Protein AF-A0A4C1ZWK0-F1 (afdb_monomer_lite)

Secondary structure (DSSP, 8-state):
----HHHHHHHHHHHHHHHHH-HHHHHHHHHHHHHHHHTTSS---SS----TT-----EEEEE-TTT--EEEEE-TT-EETTEEGGGGSPPPPP--

Organism: Eumeta variegata (NCBI:txid151549)

Structure (mmCIF, N/CA/C/O backbone):
data_AF-A0A4C1ZWK0-F1
#
_entry.id   AF-A0A4C1ZWK0-F1
#
loop_
_atom_site.group_PDB
_atom_site.id
_atom_site.type_symbol
_atom_site.label_atom_id
_atom_site.label_alt_id
_atom_site.label_comp_id
_atom_site.label_asym_id
_atom_site.label_entity_id
_atom_site.label_seq_id
_atom_site.pdbx_PDB_ins_code
_atom_site.Cartn_x
_atom_site.Cartn_y
_atom_site.Cartn_z
_atom_site.occupancy
_atom_site.B_iso_or_equiv
_atom_site.auth_seq_id
_atom_site.auth_comp_id
_atom_site.auth_asym_id
_atom_site.auth_atom_id
_atom_site.pdbx_PDB_model_num
ATOM 1 N N . MET A 1 1 ? 10.424 -7.132 -14.091 1.00 63.19 1 MET A N 1
ATOM 2 C CA . MET A 1 1 ? 9.364 -6.252 -14.634 1.00 63.19 1 MET A CA 1
ATOM 3 C C . MET A 1 1 ? 9.953 -4.886 -14.998 1.00 63.19 1 MET A C 1
ATOM 5 O O . MET A 1 1 ? 11.155 -4.700 -14.850 1.00 63.19 1 MET A O 1
ATOM 9 N N . PRO A 1 2 ? 9.186 -3.988 -15.615 1.00 63.59 2 PRO A N 1
ATOM 10 C CA . PRO A 1 2 ? 9.624 -2.628 -15.951 1.00 63.59 2 PRO A CA 1
ATOM 11 C C . PRO A 1 2 ? 9.726 -1.735 -14.707 1.00 63.59 2 PRO A C 1
ATOM 13 O O . PRO A 1 2 ? 9.103 -2.043 -13.703 1.00 63.59 2 PRO A O 1
ATOM 16 N N . ASP A 1 3 ? 10.455 -0.618 -14.755 1.00 69.00 3 ASP A N 1
ATOM 17 C CA . ASP A 1 3 ? 10.445 0.355 -13.650 1.00 69.00 3 ASP A CA 1
ATOM 18 C C . ASP A 1 3 ? 9.045 0.989 -13.497 1.00 69.00 3 ASP A C 1
ATOM 20 O O . ASP A 1 3 ? 8.587 1.756 -14.348 1.00 69.00 3 ASP A O 1
ATOM 24 N N . GLU A 1 4 ? 8.344 0.632 -12.417 1.00 78.06 4 GLU A N 1
ATOM 25 C CA . GLU A 1 4 ? 6.961 1.048 -12.140 1.00 78.06 4 GLU A CA 1
ATOM 26 C C . GLU A 1 4 ? 6.869 2.232 -11.167 1.00 78.06 4 GLU A C 1
ATOM 28 O O . GLU A 1 4 ? 5.767 2.702 -10.855 1.00 78.06 4 GLU A O 1
ATOM 33 N N . LYS A 1 5 ? 8.012 2.738 -10.685 1.00 83.69 5 LYS A N 1
ATOM 34 C CA . LYS A 1 5 ? 8.076 3.708 -9.586 1.00 83.69 5 LYS A CA 1
ATOM 35 C C . LYS A 1 5 ? 7.236 4.947 -9.864 1.00 83.69 5 LYS A C 1
ATOM 37 O O . LYS A 1 5 ? 6.410 5.337 -9.048 1.00 83.69 5 LYS A O 1
ATOM 42 N N . ARG A 1 6 ? 7.355 5.513 -11.068 1.00 86.19 6 ARG A N 1
ATOM 43 C CA . ARG A 1 6 ? 6.615 6.723 -11.462 1.00 86.19 6 ARG A CA 1
ATOM 44 C C . ARG A 1 6 ? 5.094 6.542 -11.393 1.00 86.19 6 ARG A C 1
ATOM 46 O O . ARG A 1 6 ? 4.371 7.486 -11.071 1.00 86.19 6 ARG A O 1
ATOM 53 N N . TYR A 1 7 ? 4.591 5.354 -11.722 1.00 86.50 7 TYR A N 1
ATOM 54 C CA . TYR A 1 7 ? 3.158 5.069 -11.670 1.00 86.50 7 TYR A CA 1
ATOM 55 C C . TYR A 1 7 ? 2.692 4.806 -10.230 1.00 86.50 7 TYR A C 1
ATOM 57 O O . TYR A 1 7 ? 1.638 5.312 -9.830 1.00 86.50 7 TYR A O 1
ATOM 65 N N . ALA A 1 8 ? 3.511 4.114 -9.431 1.00 88.44 8 ALA A N 1
ATOM 66 C CA . ALA A 1 8 ? 3.286 3.948 -7.998 1.00 88.44 8 ALA A CA 1
ATOM 67 C C . ALA A 1 8 ? 3.241 5.301 -7.263 1.00 88.44 8 ALA A C 1
ATOM 69 O O . ALA A 1 8 ? 2.269 5.573 -6.558 1.00 88.44 8 ALA A O 1
ATOM 70 N N . ASP A 1 9 ? 4.201 6.190 -7.526 1.00 90.69 9 ASP A N 1
ATOM 71 C CA . ASP A 1 9 ? 4.265 7.542 -6.960 1.00 90.69 9 ASP A CA 1
ATOM 72 C C . ASP A 1 9 ? 3.018 8.357 -7.323 1.00 90.69 9 ASP A C 1
ATOM 74 O O . ASP A 1 9 ? 2.381 8.965 -6.463 1.00 90.69 9 ASP A O 1
ATOM 78 N N . LYS A 1 10 ? 2.590 8.321 -8.593 1.00 91.62 10 LYS A N 1
ATOM 79 C CA . LYS A 1 10 ? 1.374 9.024 -9.034 1.00 91.62 10 LYS A CA 1
ATOM 80 C C . LYS A 1 10 ? 0.131 8.540 -8.282 1.00 91.62 10 LYS A C 1
ATOM 82 O O . LYS A 1 10 ? -0.731 9.349 -7.923 1.00 91.62 10 LYS A O 1
ATOM 87 N N . ARG A 1 11 ? 0.012 7.231 -8.049 1.00 92.44 11 ARG A N 1
ATOM 88 C CA . ARG A 1 11 ? -1.093 6.654 -7.271 1.00 92.44 11 ARG A CA 1
ATOM 89 C C . ARG A 1 11 ? -1.009 7.028 -5.797 1.00 92.44 11 ARG A C 1
ATOM 91 O O . ARG A 1 11 ? -2.040 7.395 -5.231 1.00 92.44 11 ARG A O 1
ATOM 98 N N . LEU A 1 12 ? 0.187 7.028 -5.216 1.00 93.94 12 LEU A N 1
ATOM 99 C CA . LEU A 1 12 ? 0.412 7.477 -3.848 1.00 93.94 12 LEU A CA 1
ATOM 100 C C . LEU A 1 12 ? 0.006 8.946 -3.671 1.00 93.94 12 LEU A C 1
ATOM 102 O O . LEU A 1 12 ? -0.812 9.241 -2.804 1.00 93.94 12 LEU A O 1
ATOM 106 N N . CYS A 1 13 ? 0.433 9.851 -4.556 1.00 95.69 13 CYS A N 1
ATOM 107 C CA . CYS A 1 13 ? 0.027 11.260 -4.503 1.00 95.69 13 CYS A CA 1
ATOM 108 C C . CYS A 1 13 ? -1.500 11.440 -4.556 1.00 95.69 13 CYS A C 1
ATOM 110 O O . CYS A 1 13 ? -2.064 12.318 -3.899 1.00 95.69 13 CYS A O 1
ATOM 112 N N . ASN A 1 14 ? -2.206 10.625 -5.345 1.00 94.69 14 ASN A N 1
ATOM 113 C CA . ASN A 1 14 ? -3.669 10.667 -5.397 1.00 94.69 14 ASN A CA 1
ATOM 114 C C . ASN A 1 14 ? -4.311 10.162 -4.098 1.00 94.69 14 ASN A C 1
ATOM 116 O O . ASN A 1 14 ? -5.322 10.716 -3.658 1.00 94.69 14 ASN A O 1
ATOM 120 N N . LEU A 1 15 ? -3.729 9.136 -3.479 1.00 95.44 15 LEU A N 1
ATOM 121 C CA . LEU A 1 15 ? -4.156 8.625 -2.182 1.00 95.44 15 LEU A CA 1
ATOM 122 C C . LEU A 1 15 ? -3.939 9.670 -1.075 1.00 95.44 15 LEU A C 1
ATOM 124 O O . LEU A 1 15 ? -4.858 9.943 -0.309 1.00 95.44 15 LEU A O 1
ATOM 128 N N . GLU A 1 16 ? -2.795 10.351 -1.057 1.00 95.62 16 GLU A N 1
ATOM 129 C CA . GLU A 1 16 ? -2.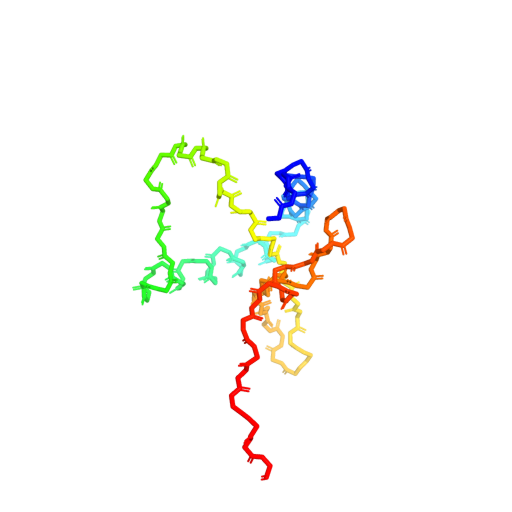512 11.442 -0.118 1.00 95.62 16 GLU A CA 1
ATOM 130 C C . GLU A 1 16 ? -3.487 12.614 -0.271 1.00 95.62 16 GLU A C 1
ATOM 132 O O . GLU A 1 16 ? -3.964 13.177 0.716 1.00 95.62 16 GLU A O 1
ATOM 137 N N . LYS A 1 17 ? -3.857 12.966 -1.509 1.00 97.19 17 LYS A N 1
ATOM 138 C CA . LYS A 1 17 ? -4.917 13.956 -1.756 1.00 97.19 17 LYS A CA 1
ATOM 139 C C . LYS A 1 17 ? -6.257 13.514 -1.162 1.00 97.19 17 LYS A C 1
ATOM 141 O O . LYS A 1 17 ? -6.989 14.362 -0.658 1.00 97.19 17 LYS A O 1
ATOM 146 N N . LYS A 1 18 ? -6.590 12.216 -1.199 1.00 95.00 18 LYS A N 1
ATOM 147 C CA . LYS A 1 18 ? -7.791 11.684 -0.529 1.00 95.00 18 LYS A CA 1
ATOM 148 C C . LYS A 1 18 ? -7.668 11.760 0.991 1.00 95.00 18 LYS A C 1
ATOM 150 O O . LYS A 1 18 ? -8.629 12.176 1.628 1.00 95.00 18 LYS A O 1
ATOM 155 N N . PHE A 1 19 ? -6.502 11.447 1.556 1.00 96.38 19 PHE A N 1
ATOM 156 C CA . PHE A 1 19 ? -6.253 11.576 2.995 1.00 96.38 19 PHE A CA 1
ATOM 157 C C . PHE A 1 19 ? -6.480 13.001 3.498 1.00 96.38 19 PHE A C 1
ATOM 159 O O . PHE A 1 19 ? -7.149 13.196 4.507 1.00 96.38 19 PHE A O 1
ATOM 166 N N . LYS A 1 20 ? -6.017 14.006 2.747 1.00 96.56 20 LYS A N 1
ATOM 167 C CA . LYS A 1 20 ? -6.242 15.423 3.082 1.00 96.56 20 LYS A CA 1
ATOM 168 C C . LYS A 1 20 ? -7.721 15.820 3.062 1.00 96.56 20 LYS A C 1
ATOM 170 O O . LYS A 1 20 ? -8.120 16.698 3.816 1.00 96.56 20 LYS A O 1
ATOM 175 N N . LYS A 1 21 ? -8.527 15.199 2.196 1.00 96.81 21 LYS A N 1
ATOM 176 C CA . LYS A 1 21 ? -9.959 15.506 2.045 1.00 96.81 21 LYS A CA 1
ATOM 177 C C . LYS A 1 21 ? -10.852 14.752 3.031 1.00 96.81 21 LYS A C 1
ATOM 179 O O . LYS A 1 21 ? -11.937 15.230 3.335 1.00 96.81 21 LYS A O 1
ATOM 184 N N . ASN A 1 22 ? -10.436 13.575 3.493 1.00 95.19 22 ASN A N 1
ATOM 185 C CA . ASN A 1 22 ? -11.236 12.723 4.365 1.00 95.19 22 ASN A CA 1
ATOM 186 C C . ASN A 1 22 ? -10.381 12.182 5.516 1.00 95.19 22 ASN A C 1
ATOM 188 O O . ASN A 1 22 ? -9.668 11.185 5.372 1.00 95.19 22 ASN A O 1
ATOM 192 N N . LYS A 1 23 ? -10.495 12.843 6.672 1.00 95.19 23 LYS A N 1
ATOM 193 C CA . LYS A 1 23 ? -9.737 12.496 7.876 1.00 95.19 23 LYS A CA 1
ATOM 194 C C . LYS A 1 23 ? -10.127 11.132 8.451 1.00 95.19 23 LYS A C 1
ATOM 196 O O . LYS A 1 23 ? -9.239 10.391 8.852 1.00 95.19 23 LYS A O 1
ATOM 201 N N . ILE A 1 24 ? -11.414 10.773 8.433 1.00 93.31 24 ILE A N 1
ATOM 202 C CA . ILE A 1 24 ? -11.884 9.463 8.918 1.00 93.31 24 ILE A CA 1
ATOM 203 C C . ILE A 1 24 ? -11.236 8.344 8.097 1.00 93.31 24 ILE A C 1
ATOM 205 O O . ILE A 1 24 ? -10.658 7.413 8.651 1.00 93.31 24 ILE A O 1
ATOM 209 N N . PHE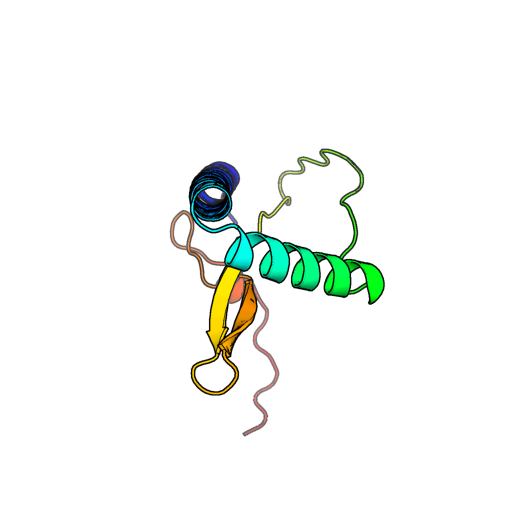 A 1 25 ? -11.257 8.477 6.769 1.00 93.88 25 PHE A N 1
ATOM 210 C CA . PHE A 1 25 ? -10.617 7.520 5.872 1.00 93.88 25 PHE A CA 1
ATOM 211 C C . PHE A 1 25 ? -9.111 7.402 6.137 1.00 93.88 25 PHE A C 1
ATOM 213 O O . PHE A 1 25 ? -8.585 6.293 6.157 1.00 93.88 25 PHE A O 1
ATOM 220 N N . TYR A 1 26 ? -8.418 8.521 6.367 1.00 95.69 26 TYR A N 1
ATOM 221 C CA . TYR A 1 26 ? -6.996 8.510 6.713 1.00 95.69 26 TYR A CA 1
ATOM 222 C C . TYR A 1 26 ? -6.712 7.808 8.047 1.00 95.69 26 TYR A C 1
ATOM 224 O O . TYR A 1 26 ? -5.802 6.981 8.111 1.00 95.69 26 TYR A O 1
ATOM 232 N N . ASP A 1 27 ? -7.492 8.098 9.090 1.00 95.44 27 ASP A N 1
ATOM 233 C CA . ASP A 1 27 ? -7.308 7.509 10.418 1.00 95.44 27 ASP A CA 1
ATOM 234 C C . ASP A 1 27 ? -7.518 5.982 10.379 1.00 95.44 27 ASP A C 1
ATOM 236 O O . ASP A 1 27 ? -6.702 5.228 10.918 1.00 95.44 27 ASP A O 1
ATOM 240 N N . GLU A 1 28 ? -8.536 5.501 9.654 1.00 94.75 28 GLU A N 1
ATOM 241 C CA . GLU A 1 28 ? -8.725 4.064 9.427 1.00 94.75 28 GLU A CA 1
ATOM 242 C C . GLU A 1 28 ? -7.572 3.445 8.623 1.00 94.75 28 GLU A C 1
ATOM 244 O O . GLU A 1 28 ? -7.101 2.350 8.944 1.00 94.75 28 GLU A O 1
ATOM 249 N N . TYR A 1 29 ? -7.091 4.138 7.587 1.00 96.38 29 TYR A N 1
ATOM 250 C CA . TYR A 1 29 ? -5.983 3.666 6.753 1.00 96.38 29 TYR A CA 1
ATOM 251 C C . TYR A 1 29 ? -4.705 3.505 7.570 1.00 96.38 29 TYR A C 1
ATOM 253 O O . TYR A 1 29 ? -4.026 2.479 7.489 1.00 96.38 29 TYR A O 1
ATOM 261 N N . LYS A 1 30 ? -4.408 4.502 8.406 1.00 95.75 30 LYS A N 1
ATOM 262 C CA . LYS A 1 30 ? -3.269 4.499 9.320 1.00 95.75 30 LYS A CA 1
ATOM 263 C C . LYS A 1 30 ? -3.342 3.319 10.286 1.00 95.75 30 LYS A C 1
ATOM 265 O O . LYS A 1 30 ? -2.327 2.661 10.497 1.00 95.75 30 LYS A O 1
ATOM 270 N N . LEU A 1 31 ? -4.526 3.012 10.820 1.00 95.38 31 LEU A N 1
ATOM 271 C CA . LEU A 1 31 ? -4.725 1.857 11.697 1.00 95.38 31 LEU A CA 1
ATOM 272 C C . LEU A 1 31 ? -4.432 0.530 10.978 1.00 95.38 31 LEU A C 1
ATOM 274 O O . LEU A 1 31 ? -3.762 -0.332 11.539 1.00 95.38 31 LEU A O 1
ATOM 278 N N . GLN A 1 32 ? -4.879 0.363 9.729 1.00 94.94 32 GLN A N 1
ATOM 279 C CA . GLN A 1 32 ? -4.598 -0.850 8.947 1.00 94.94 32 GLN A CA 1
ATOM 280 C C . GLN A 1 32 ? -3.099 -1.032 8.675 1.00 94.94 32 GLN A C 1
ATOM 282 O O . GLN A 1 32 ? -2.576 -2.131 8.853 1.00 94.94 32 GLN A O 1
ATOM 287 N N . ILE A 1 33 ? -2.393 0.039 8.302 1.00 95.44 33 ILE A N 1
ATOM 288 C CA . ILE A 1 33 ? -0.936 -0.002 8.107 1.00 95.44 33 ILE A CA 1
ATOM 289 C C . ILE A 1 33 ? -0.220 -0.327 9.425 1.00 95.44 33 ILE A C 1
ATOM 291 O O . ILE A 1 33 ? 0.652 -1.193 9.449 1.00 95.44 33 ILE A O 1
ATOM 295 N N . ALA A 1 34 ? -0.620 0.302 10.535 1.00 96.31 34 ALA A N 1
ATOM 296 C CA . ALA A 1 34 ? -0.048 0.022 11.851 1.00 96.31 34 ALA A CA 1
ATOM 297 C C . ALA A 1 34 ? -0.237 -1.450 12.257 1.00 96.31 34 ALA A C 1
ATOM 299 O O . ALA A 1 34 ? 0.700 -2.073 12.752 1.00 96.31 34 ALA A O 1
ATOM 300 N N . ASN A 1 35 ? -1.407 -2.032 11.975 1.00 95.75 35 ASN A N 1
ATOM 301 C CA . ASN A 1 35 ? -1.681 -3.446 12.233 1.00 95.75 35 ASN A CA 1
ATOM 302 C C . ASN A 1 35 ? -0.751 -4.379 11.442 1.00 95.75 35 ASN A C 1
ATOM 304 O O . ASN A 1 35 ? -0.316 -5.394 11.983 1.00 95.75 35 ASN A O 1
ATOM 308 N N . LEU A 1 36 ? -0.434 -4.058 10.181 1.00 95.88 36 LEU A N 1
ATOM 309 C CA . LEU A 1 36 ? 0.514 -4.849 9.384 1.00 95.88 36 LEU A CA 1
ATOM 310 C C . LEU A 1 36 ? 1.915 -4.840 10.000 1.00 95.88 36 LEU A C 1
ATOM 312 O O . LEU A 1 36 ? 2.540 -5.895 10.111 1.00 95.88 36 LEU A O 1
ATOM 316 N N . LEU A 1 37 ? 2.376 -3.666 10.436 1.00 96.12 37 LEU A N 1
ATOM 317 C CA . LEU A 1 37 ? 3.680 -3.502 11.080 1.00 96.12 37 LEU A CA 1
ATOM 318 C C . LEU A 1 37 ? 3.731 -4.220 12.434 1.00 96.12 37 LEU A C 1
ATOM 320 O O . LEU A 1 37 ? 4.676 -4.955 12.715 1.00 96.12 37 LEU A O 1
ATOM 324 N N . GLN A 1 38 ? 2.691 -4.067 13.259 1.00 97.56 38 GLN A N 1
ATOM 325 C CA . GLN A 1 38 ? 2.602 -4.705 14.574 1.00 97.56 38 GLN A CA 1
ATOM 326 C C . GLN A 1 38 ? 2.610 -6.233 14.464 1.00 97.56 38 GLN A C 1
ATOM 328 O O . GLN A 1 38 ? 3.285 -6.905 15.240 1.00 97.56 38 GLN A O 1
ATOM 333 N N . LYS A 1 39 ? 1.893 -6.782 13.478 1.00 97.00 39 LYS A N 1
ATOM 334 C CA . LYS A 1 39 ? 1.851 -8.225 13.205 1.00 97.00 39 LYS A CA 1
ATOM 335 C C . LYS A 1 39 ? 3.086 -8.752 12.477 1.00 97.00 39 LYS A C 1
ATOM 337 O O . LYS A 1 39 ? 3.141 -9.948 12.212 1.00 97.00 39 LYS A O 1
ATOM 342 N N . ARG A 1 40 ? 4.054 -7.888 12.148 1.00 95.44 40 ARG A N 1
ATOM 343 C CA . ARG A 1 40 ? 5.255 -8.235 11.371 1.00 95.44 40 ARG A CA 1
ATOM 344 C C . ARG A 1 40 ? 4.937 -8.820 9.989 1.00 95.44 40 ARG A C 1
ATOM 346 O O . ARG A 1 40 ? 5.726 -9.573 9.438 1.00 95.44 40 ARG A O 1
ATOM 353 N N . TYR A 1 41 ? 3.787 -8.457 9.418 1.00 94.69 41 TYR A N 1
ATOM 354 C CA . TYR A 1 41 ? 3.443 -8.785 8.028 1.00 94.69 41 TYR A CA 1
ATOM 355 C C . TYR A 1 41 ? 4.073 -7.806 7.034 1.00 94.69 41 TYR A C 1
ATOM 357 O O . TYR A 1 41 ? 4.165 -8.100 5.847 1.00 94.69 41 TYR A O 1
ATOM 365 N N . ALA A 1 42 ? 4.487 -6.639 7.521 1.00 93.88 42 ALA A N 1
ATOM 366 C CA . ALA A 1 42 ? 5.279 -5.669 6.788 1.00 93.88 42 ALA A CA 1
ATOM 367 C C . ALA A 1 42 ? 6.342 -5.079 7.719 1.00 93.88 42 ALA A C 1
ATOM 369 O O . ALA A 1 42 ? 6.162 -5.041 8.940 1.00 93.88 42 ALA A O 1
ATOM 370 N N . GLU A 1 43 ? 7.418 -4.569 7.136 1.00 93.31 43 GLU A N 1
ATOM 371 C CA . GLU A 1 43 ? 8.474 -3.855 7.845 1.00 93.31 43 GLU A CA 1
ATOM 372 C C . GLU A 1 43 ? 8.936 -2.636 7.036 1.00 93.31 43 GLU A C 1
ATOM 374 O O . GLU A 1 43 ? 8.784 -2.617 5.810 1.00 93.31 43 GLU A O 1
ATOM 379 N N . PRO A 1 44 ? 9.483 -1.598 7.692 1.00 90.31 44 PRO A N 1
ATOM 380 C CA . PRO A 1 44 ? 10.145 -0.514 6.984 1.00 90.31 44 PRO A CA 1
ATOM 381 C C . PRO A 1 44 ? 11.315 -1.057 6.159 1.00 90.31 44 PRO A C 1
ATOM 383 O O . PRO A 1 44 ? 12.167 -1.775 6.676 1.00 90.31 44 PRO A O 1
ATOM 386 N N . THR A 1 45 ? 11.374 -0.697 4.878 1.00 85.12 45 THR A N 1
ATOM 387 C CA . THR A 1 45 ? 12.463 -1.124 3.994 1.00 85.12 45 THR A CA 1
ATOM 388 C C . THR A 1 45 ? 13.810 -0.548 4.463 1.00 85.12 45 THR A C 1
ATOM 390 O O . THR A 1 45 ? 13.874 0.650 4.766 1.00 85.12 45 THR A O 1
ATOM 393 N N . PRO A 1 46 ? 14.899 -1.345 4.497 1.00 76.62 46 PRO A N 1
ATOM 394 C CA . PRO A 1 46 ? 16.233 -0.870 4.854 1.00 76.62 46 PRO A CA 1
ATOM 395 C C . PRO A 1 46 ? 16.806 0.022 3.739 1.00 76.62 46 PRO A C 1
ATOM 397 O O . PRO A 1 46 ? 17.508 -0.433 2.841 1.00 76.62 46 PRO A O 1
ATOM 400 N N . GLY A 1 47 ? 16.488 1.316 3.794 1.00 71.56 47 GLY A N 1
ATOM 401 C CA . GLY A 1 47 ? 17.048 2.350 2.920 1.00 71.56 47 GLY A CA 1
ATOM 402 C C . GLY A 1 47 ? 16.604 2.294 1.452 1.00 71.56 47 GLY A C 1
ATOM 403 O O . GLY A 1 47 ? 15.781 1.479 1.034 1.00 71.56 47 GLY A O 1
ATOM 404 N N . VAL A 1 48 ? 17.156 3.206 0.644 1.00 65.44 48 VAL A N 1
ATOM 405 C CA . VAL A 1 48 ? 16.902 3.288 -0.804 1.00 65.44 48 VAL A CA 1
ATOM 406 C C . VAL A 1 48 ? 17.781 2.259 -1.520 1.00 65.44 48 VAL A C 1
ATOM 408 O O . VAL A 1 48 ? 18.747 2.596 -2.196 1.00 65.44 48 VAL A O 1
ATOM 411 N N . LEU A 1 49 ? 17.468 0.974 -1.357 1.00 59.81 49 LEU A N 1
ATOM 412 C CA . LEU A 1 49 ? 18.054 -0.082 -2.180 1.00 59.81 49 LEU A CA 1
ATOM 413 C C . LEU A 1 49 ? 17.338 -0.083 -3.535 1.00 59.81 49 LEU A C 1
ATOM 415 O O . LEU A 1 49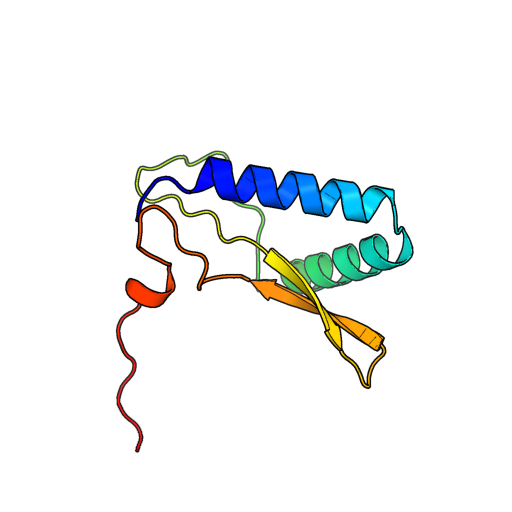 ? 16.438 -0.881 -3.798 1.00 59.81 49 LEU A O 1
ATOM 419 N N . THR A 1 50 ? 17.696 0.861 -4.404 1.00 64.50 50 THR A N 1
ATOM 420 C CA . THR A 1 50 ? 17.299 0.824 -5.816 1.00 64.50 50 THR A CA 1
ATOM 421 C C . THR A 1 50 ? 18.227 -0.134 -6.542 1.00 64.50 50 THR A C 1
ATOM 423 O O . THR A 1 50 ? 19.273 0.254 -7.056 1.00 64.50 50 THR A O 1
ATOM 426 N N . SER A 1 51 ? 17.857 -1.409 -6.544 1.00 71.75 51 SER A N 1
ATOM 427 C CA . SER A 1 51 ? 18.436 -2.389 -7.452 1.00 71.75 51 SER A CA 1
ATOM 428 C C . SER A 1 51 ? 17.590 -2.457 -8.730 1.00 71.75 51 SER A C 1
ATOM 430 O O . SER A 1 51 ? 16.409 -2.097 -8.705 1.00 71.75 51 SER A 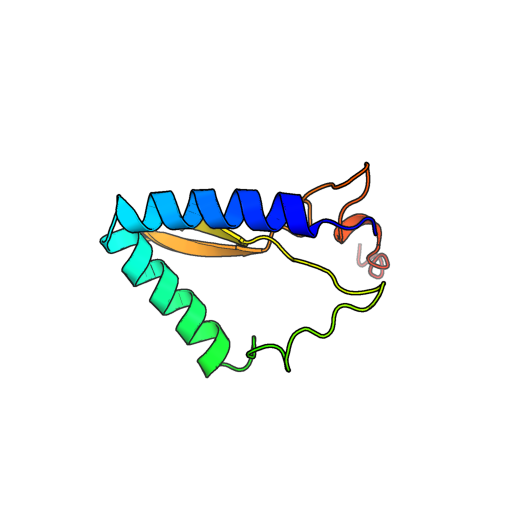O 1
ATOM 432 N N . PRO A 1 52 ? 18.113 -3.023 -9.827 1.00 69.50 52 PRO A N 1
ATOM 433 C CA . PRO A 1 52 ? 17.310 -3.342 -11.011 1.00 69.50 52 PRO A CA 1
ATOM 434 C C . PRO A 1 52 ? 16.132 -4.303 -10.743 1.00 69.50 52 PRO A C 1
ATOM 436 O O . PRO A 1 52 ? 15.316 -4.538 -11.630 1.00 69.50 52 PRO A O 1
ATOM 439 N N . ARG A 1 53 ? 16.046 -4.897 -9.542 1.00 73.81 53 ARG A N 1
ATOM 440 C CA . ARG A 1 53 ? 14.969 -5.802 -9.107 1.00 73.81 53 ARG A CA 1
ATOM 441 C C . ARG A 1 53 ? 14.082 -5.193 -8.018 1.00 73.81 53 ARG A C 1
ATOM 443 O O . ARG A 1 53 ? 13.405 -5.936 -7.313 1.00 73.81 53 ARG A O 1
ATOM 450 N N . THR A 1 54 ? 14.098 -3.876 -7.846 1.00 80.69 54 THR A N 1
ATOM 451 C CA . THR A 1 54 ? 13.208 -3.203 -6.896 1.00 80.69 54 THR A CA 1
ATOM 452 C C . THR A 1 54 ? 11.823 -3.024 -7.516 1.00 80.69 54 THR A C 1
ATOM 454 O O . THR A 1 54 ? 11.687 -2.467 -8.603 1.00 80.69 54 THR A O 1
ATOM 457 N N . TRP A 1 55 ? 10.796 -3.500 -6.809 1.00 81.75 55 TRP A N 1
ATOM 458 C CA . TRP A 1 55 ? 9.389 -3.442 -7.216 1.00 81.75 55 TRP A CA 1
ATOM 459 C C . TRP A 1 55 ? 8.601 -2.554 -6.262 1.00 81.75 55 TRP A C 1
ATOM 461 O O . TRP A 1 55 ? 8.828 -2.591 -5.053 1.00 81.75 55 TRP A O 1
ATOM 471 N N . TYR A 1 56 ? 7.635 -1.805 -6.791 1.00 86.06 56 TYR A N 1
ATOM 472 C CA . TYR A 1 56 ? 6.739 -0.974 -5.991 1.00 86.06 56 TYR A CA 1
ATOM 473 C C . TYR A 1 56 ? 5.312 -1.493 -6.111 1.00 86.06 56 TYR A C 1
ATOM 475 O O . TYR A 1 56 ? 4.650 -1.294 -7.128 1.00 86.06 56 TYR A O 1
ATOM 483 N N . LEU A 1 57 ? 4.826 -2.145 -5.055 1.00 88.25 57 LEU A N 1
ATOM 484 C CA . LEU A 1 57 ? 3.460 -2.649 -5.018 1.00 88.25 57 LEU A CA 1
ATOM 485 C C . LEU A 1 57 ? 2.511 -1.532 -4.589 1.00 88.25 57 LEU A C 1
ATOM 487 O O . LEU A 1 57 ? 2.580 -1.018 -3.472 1.00 88.25 57 LEU A O 1
ATOM 491 N N . GLN A 1 58 ? 1.621 -1.142 -5.491 1.00 90.12 58 GLN A N 1
ATOM 492 C CA . GLN A 1 58 ? 0.616 -0.130 -5.192 1.00 90.12 58 GLN A CA 1
ATOM 493 C C . GLN A 1 58 ? -0.401 -0.670 -4.198 1.00 90.12 58 GLN A C 1
ATOM 495 O O . GLN A 1 58 ? -0.706 -1.861 -4.181 1.00 90.12 58 GLN A O 1
ATOM 500 N N . HIS A 1 59 ? -0.994 0.227 -3.421 1.00 93.50 59 HIS A N 1
ATOM 501 C CA . HIS A 1 59 ? -2.059 -0.134 -2.505 1.00 93.50 59 HIS A CA 1
ATOM 502 C C . HIS A 1 59 ? -3.183 0.898 -2.506 1.00 93.50 59 HIS A C 1
ATOM 504 O O . HIS A 1 59 ? -2.970 2.094 -2.729 1.00 93.50 59 HIS A O 1
ATOM 510 N N . PHE A 1 60 ? -4.390 0.440 -2.216 1.00 94.12 60 PHE A N 1
ATOM 511 C CA . PHE A 1 60 ? -5.562 1.283 -2.030 1.00 94.12 60 PHE A CA 1
ATOM 512 C C . PHE A 1 60 ? -6.516 0.635 -1.031 1.00 94.12 60 PHE A C 1
ATOM 514 O O . PHE A 1 60 ? -6.365 -0.527 -0.672 1.00 94.12 60 PHE A O 1
ATOM 521 N N . ALA A 1 61 ? -7.509 1.389 -0.572 1.00 94.50 61 ALA A N 1
ATOM 522 C CA . ALA A 1 61 ? -8.528 0.864 0.321 1.00 94.50 61 ALA A CA 1
ATOM 523 C C . ALA A 1 61 ? -9.887 0.779 -0.374 1.00 94.50 61 ALA A C 1
ATOM 525 O O . ALA A 1 61 ? -10.263 1.672 -1.138 1.00 94.50 61 ALA A O 1
ATOM 526 N N . VAL A 1 62 ? -10.629 -0.279 -0.055 1.00 93.25 62 VAL A N 1
ATOM 527 C CA . VAL A 1 62 ? -12.040 -0.462 -0.419 1.00 93.25 62 VAL A CA 1
ATOM 528 C C . VAL A 1 62 ? -12.883 -0.549 0.843 1.00 93.25 62 VAL A C 1
ATOM 530 O O . VAL A 1 62 ? -12.430 -1.089 1.850 1.00 93.25 62 VAL A O 1
ATOM 533 N N . VAL A 1 63 ? -14.107 -0.030 0.808 1.00 90.31 63 VAL A N 1
ATOM 534 C CA . VAL A 1 63 ? -15.028 -0.107 1.949 1.00 90.31 63 VAL A CA 1
ATOM 535 C C . VAL A 1 63 ? -15.777 -1.431 1.892 1.00 90.31 63 VAL A C 1
ATOM 537 O O . VAL A 1 63 ? -16.338 -1.792 0.860 1.00 90.31 63 VAL A O 1
ATOM 540 N N . HIS A 1 64 ? -15.797 -2.166 3.001 1.00 86.81 64 HIS A N 1
ATOM 541 C CA . HIS A 1 64 ? -16.597 -3.376 3.103 1.00 86.81 64 HIS A CA 1
ATOM 542 C C . HIS A 1 64 ? -18.084 -3.016 3.256 1.00 86.81 64 HIS A C 1
ATOM 544 O O . HIS A 1 64 ? -18.452 -2.478 4.305 1.00 86.81 64 HIS A O 1
ATOM 550 N N . PRO A 1 65 ? -18.961 -3.369 2.297 1.00 85.62 65 PRO A N 1
ATOM 551 C CA . PRO A 1 65 ? -20.329 -2.846 2.232 1.00 85.62 65 PRO A CA 1
ATOM 552 C C . PRO A 1 65 ? -21.162 -3.151 3.485 1.00 85.62 65 PRO A C 1
ATOM 554 O O . PRO A 1 65 ? -21.932 -2.313 3.928 1.00 85.62 65 PRO A O 1
ATOM 557 N N . GLN A 1 66 ? -20.958 -4.314 4.110 1.00 86.25 66 GLN A N 1
ATOM 558 C CA . GLN A 1 66 ? -21.713 -4.714 5.307 1.00 86.25 66 GLN A CA 1
ATOM 559 C C . GLN A 1 66 ? -21.091 -4.261 6.635 1.00 86.25 66 GLN A C 1
ATOM 561 O O . GLN A 1 66 ? -21.780 -4.179 7.641 1.00 86.25 66 GLN A O 1
ATOM 566 N N . LYS A 1 67 ? -19.768 -4.045 6.676 1.00 83.50 67 LYS A N 1
ATOM 567 C CA . LYS A 1 67 ? -19.044 -3.787 7.940 1.00 83.50 67 LYS A CA 1
ATOM 568 C C . LYS A 1 67 ? -18.688 -2.313 8.106 1.00 83.50 67 LYS A C 1
ATOM 570 O O . LYS A 1 67 ? -18.203 -1.945 9.167 1.00 83.50 67 LYS A O 1
ATOM 575 N N . GLY A 1 68 ? -18.812 -1.512 7.045 1.00 82.94 68 GLY A N 1
ATOM 576 C CA . GLY A 1 68 ? -18.410 -0.105 7.007 1.00 82.94 68 GLY A CA 1
ATOM 577 C C . GLY A 1 68 ? -16.899 0.141 7.088 1.00 82.94 68 GLY A C 1
ATOM 578 O O . GLY A 1 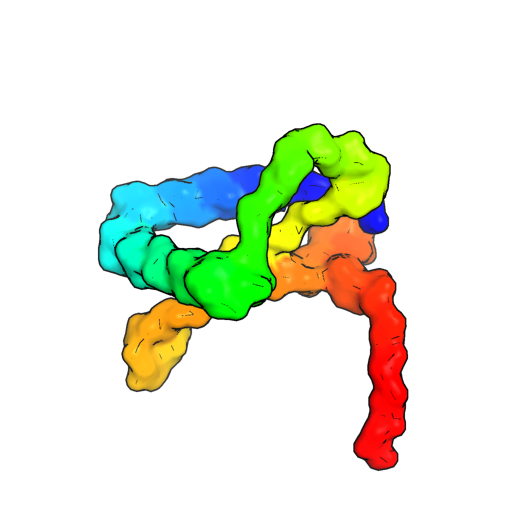68 ? -16.460 1.252 6.840 1.00 82.94 68 GLY A O 1
ATOM 579 N N . LYS A 1 69 ? -16.092 -0.883 7.395 1.00 86.50 69 LYS A N 1
ATOM 580 C CA . LYS A 1 69 ? -14.637 -0.775 7.563 1.00 86.50 69 LYS A CA 1
ATOM 581 C C . LYS A 1 69 ? -13.907 -0.849 6.233 1.00 86.50 69 LYS A C 1
ATOM 583 O O . LYS A 1 69 ? -14.274 -1.655 5.369 1.00 86.50 69 LYS A O 1
ATOM 588 N N . ILE A 1 70 ? -12.810 -0.111 6.106 1.00 92.69 70 ILE A N 1
ATOM 589 C CA . ILE A 1 70 ? -11.909 -0.290 4.970 1.00 92.69 70 ILE A CA 1
ATOM 590 C C . ILE A 1 70 ? -11.131 -1.614 5.032 1.00 92.69 70 ILE A C 1
ATOM 592 O O . ILE A 1 70 ? -10.786 -2.125 6.102 1.00 92.69 70 ILE A O 1
ATOM 596 N N . ARG A 1 71 ? -10.799 -2.142 3.855 1.00 92.06 71 ARG A N 1
ATOM 597 C CA . ARG A 1 71 ? -9.805 -3.195 3.641 1.00 92.06 71 ARG A CA 1
ATOM 598 C C . ARG A 1 71 ? -8.690 -2.648 2.768 1.00 92.06 71 ARG A C 1
ATOM 600 O O . ARG A 1 71 ? -8.968 -2.094 1.705 1.00 92.06 71 ARG A O 1
ATOM 607 N N . LEU A 1 72 ? -7.452 -2.818 3.221 1.00 94.56 72 LEU A N 1
ATOM 608 C CA . LEU A 1 72 ? -6.270 -2.488 2.438 1.00 94.56 72 LEU A CA 1
ATOM 609 C C . LEU A 1 72 ? -6.047 -3.571 1.376 1.00 94.56 72 LEU A C 1
ATOM 611 O O . LEU A 1 72 ? -6.024 -4.758 1.694 1.00 94.56 72 LEU A O 1
ATOM 615 N N . VAL A 1 73 ? -5.904 -3.150 0.126 1.00 94.12 73 VAL A N 1
ATOM 616 C CA . VAL A 1 73 ? -5.665 -3.999 -1.040 1.00 94.12 73 VAL A CA 1
ATOM 617 C C . VAL A 1 73 ? -4.311 -3.632 -1.619 1.00 94.12 73 VAL A C 1
ATOM 619 O O . VAL A 1 73 ? -4.039 -2.453 -1.843 1.00 94.12 73 VAL A O 1
ATOM 622 N N . PHE A 1 74 ? -3.491 -4.643 -1.884 1.00 92.75 74 PHE A N 1
ATOM 623 C CA . PHE A 1 74 ? -2.237 -4.510 -2.613 1.00 92.75 74 PHE A CA 1
ATOM 624 C C . PHE A 1 74 ? -2.452 -4.974 -4.056 1.00 92.75 74 PHE A C 1
ATOM 626 O O . PHE A 1 74 ? -2.869 -6.104 -4.302 1.00 92.75 74 PHE A O 1
ATOM 633 N N . ASP A 1 75 ? -2.228 -4.078 -5.010 1.00 92.12 75 ASP A N 1
ATOM 634 C CA . ASP A 1 75 ? -2.609 -4.240 -6.411 1.00 92.12 75 ASP A CA 1
ATOM 635 C C . ASP A 1 75 ? -1.495 -4.919 -7.218 1.00 92.12 75 ASP A C 1
ATOM 637 O O . ASP A 1 75 ? -0.747 -4.272 -7.948 1.00 92.12 75 ASP A O 1
ATOM 641 N N . ALA A 1 76 ? -1.374 -6.239 -7.069 1.00 90.62 76 ALA A N 1
ATOM 642 C CA . ALA A 1 76 ? -0.419 -7.052 -7.831 1.00 90.62 76 ALA A CA 1
ATOM 643 C C . ALA A 1 76 ? -0.829 -7.265 -9.303 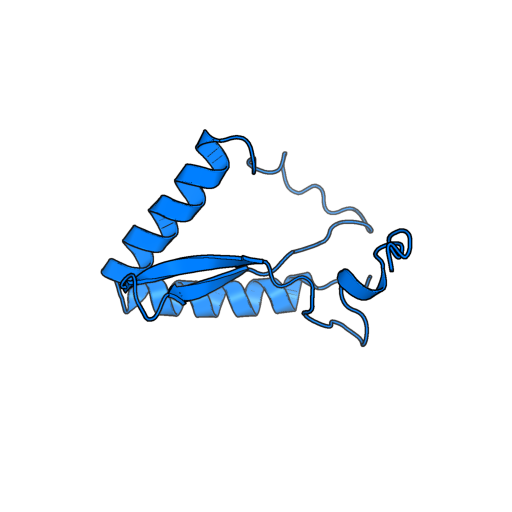1.00 90.62 76 ALA A C 1
ATOM 645 O O . ALA A 1 76 ? -0.024 -7.724 -10.114 1.00 90.62 76 ALA A O 1
ATOM 646 N N . ALA A 1 77 ? -2.071 -6.918 -9.654 1.00 89.62 77 ALA A N 1
ATOM 647 C CA . ALA A 1 77 ? -2.606 -7.012 -11.009 1.00 89.62 77 ALA A CA 1
ATOM 648 C C . ALA A 1 77 ? -2.337 -5.749 -11.846 1.00 89.62 77 ALA A C 1
ATOM 650 O O . ALA A 1 77 ? -2.539 -5.767 -13.063 1.00 89.62 77 ALA A O 1
ATOM 651 N N . ALA A 1 78 ? -1.880 -4.655 -11.224 1.00 87.75 78 ALA A N 1
ATOM 652 C CA . ALA A 1 78 ? -1.497 -3.442 -11.932 1.00 87.75 78 ALA A CA 1
ATOM 653 C C . ALA A 1 78 ? -0.445 -3.761 -13.007 1.00 87.75 78 ALA A C 1
ATOM 655 O O . ALA A 1 78 ? 0.585 -4.373 -12.725 1.00 87.75 78 ALA A O 1
ATOM 656 N N . ARG A 1 79 ? -0.724 -3.354 -14.252 1.00 86.94 79 ARG A N 1
ATOM 657 C CA . ARG A 1 79 ? 0.159 -3.606 -15.397 1.00 86.94 79 ARG A CA 1
ATOM 658 C C . ARG A 1 79 ? 1.013 -2.380 -15.698 1.00 86.94 79 ARG A C 1
ATOM 660 O O . ARG A 1 79 ? 0.471 -1.302 -15.946 1.00 86.94 79 ARG A O 1
ATOM 667 N N . THR A 1 80 ? 2.324 -2.574 -15.795 1.00 82.62 80 THR A N 1
ATOM 668 C CA . THR A 1 80 ? 3.277 -1.587 -16.317 1.00 82.62 80 THR A CA 1
ATOM 669 C C . THR A 1 80 ? 3.985 -2.177 -17.530 1.00 82.62 80 THR A C 1
ATOM 671 O O . THR A 1 80 ? 4.379 -3.340 -17.525 1.00 82.62 80 THR A O 1
ATOM 674 N N . ALA A 1 81 ? 4.078 -1.401 -18.616 1.00 83.62 81 ALA A N 1
ATOM 675 C CA . ALA A 1 81 ? 4.582 -1.838 -19.928 1.00 83.62 81 ALA A CA 1
ATOM 676 C C . ALA A 1 81 ? 4.095 -3.245 -20.352 1.00 83.62 81 ALA A C 1
ATOM 678 O O . ALA A 1 81 ? 4.856 -4.072 -20.850 1.00 83.62 81 ALA A O 1
ATOM 679 N N . GLY A 1 82 ? 2.809 -3.526 -20.111 1.00 84.94 82 GLY A N 1
ATOM 680 C CA . GLY A 1 82 ? 2.166 -4.770 -20.529 1.00 84.94 82 GLY A CA 1
ATOM 681 C C . GLY A 1 82 ? 2.401 -5.988 -19.629 1.00 84.94 82 GLY A C 1
ATOM 682 O O . GLY A 1 82 ? 1.953 -7.063 -20.014 1.00 84.94 82 GLY A O 1
ATOM 683 N N . ARG A 1 83 ? 3.030 -5.862 -18.450 1.00 86.19 83 ARG A N 1
ATOM 684 C CA . ARG A 1 83 ? 3.200 -6.954 -17.465 1.00 86.19 83 ARG A CA 1
ATOM 685 C C . ARG A 1 83 ? 2.768 -6.519 -16.060 1.00 86.19 83 ARG A C 1
ATOM 687 O O . ARG A 1 83 ? 2.909 -5.350 -15.728 1.00 86.19 83 ARG A O 1
ATOM 694 N N . SER A 1 84 ? 2.263 -7.443 -15.251 1.00 88.88 84 SER A N 1
ATOM 695 C CA . SER A 1 84 ? 1.897 -7.268 -13.833 1.00 88.88 84 SER A CA 1
ATOM 696 C C . SER A 1 84 ? 2.628 -8.267 -12.947 1.00 88.88 84 SER A C 1
ATOM 698 O O . SER A 1 84 ? 3.063 -9.300 -13.453 1.00 88.88 84 SER A O 1
ATOM 700 N N . LEU A 1 85 ? 2.731 -8.006 -11.638 1.00 87.25 85 LEU A N 1
ATOM 701 C CA . LEU A 1 85 ? 3.379 -8.931 -10.696 1.00 87.25 85 LEU A CA 1
ATOM 702 C C . LEU A 1 85 ? 2.799 -10.349 -10.795 1.00 87.25 85 LEU A C 1
ATOM 704 O O . LEU A 1 85 ? 3.560 -11.312 -10.823 1.00 87.25 85 LEU A O 1
ATOM 708 N N . ASN A 1 86 ? 1.478 -10.458 -10.938 1.00 89.38 86 ASN A N 1
ATOM 709 C CA . ASN A 1 86 ? 0.792 -11.737 -11.106 1.00 89.38 86 ASN A CA 1
ATOM 710 C C . ASN A 1 86 ? 1.283 -12.534 -12.327 1.00 89.38 86 ASN A C 1
ATOM 712 O O . ASN A 1 86 ? 1.361 -13.753 -12.241 1.00 89.38 86 ASN A O 1
ATOM 716 N N . ASP A 1 87 ? 1.670 -11.871 -13.426 1.00 88.38 87 ASP A N 1
ATOM 717 C CA . ASP A 1 87 ? 2.185 -12.549 -14.628 1.00 88.38 87 ASP A CA 1
ATOM 718 C C . ASP A 1 87 ? 3.579 -13.177 -14.405 1.00 88.38 87 ASP A C 1
ATOM 720 O O . ASP A 1 87 ? 4.032 -13.974 -15.223 1.00 88.38 87 ASP A O 1
ATOM 724 N N . ALA A 1 88 ? 4.294 -12.786 -13.343 1.00 86.62 88 ALA A N 1
ATOM 725 C CA . ALA A 1 88 ? 5.618 -13.315 -13.004 1.00 86.62 88 ALA A CA 1
ATOM 726 C C . ALA A 1 88 ? 5.606 -14.321 -11.845 1.00 86.62 88 ALA A C 1
ATOM 728 O O . ALA A 1 88 ? 6.664 -14.849 -11.497 1.00 86.62 88 ALA A O 1
ATOM 729 N N . LEU A 1 89 ? 4.447 -14.572 -11.234 1.00 86.56 89 LEU A N 1
ATOM 730 C CA . LEU A 1 89 ? 4.313 -15.611 -10.221 1.00 86.56 89 LEU A CA 1
ATOM 731 C C . LEU A 1 89 ? 4.266 -16.981 -10.901 1.00 86.56 89 LEU A C 1
ATOM 733 O O . LEU A 1 89 ? 3.667 -17.144 -11.963 1.00 86.56 89 LEU A O 1
ATOM 737 N N . LEU A 1 90 ? 4.903 -17.971 -10.278 1.00 86.81 90 LEU A N 1
ATOM 738 C CA . LEU A 1 90 ? 4.780 -19.351 -10.733 1.00 86.81 90 LEU A CA 1
ATOM 739 C C . LEU A 1 90 ? 3.338 -19.825 -10.503 1.00 86.81 90 LEU A C 1
ATOM 741 O O . LEU A 1 90 ? 2.774 -19.529 -9.443 1.00 86.81 90 LEU A O 1
ATOM 745 N N . PRO A 1 91 ? 2.739 -20.555 -11.459 1.00 84.00 91 PRO A N 1
ATOM 746 C CA . PRO A 1 91 ? 1.442 -21.167 -11.233 1.00 84.00 91 PRO A CA 1
ATOM 747 C C . PRO A 1 91 ? 1.546 -22.143 -10.056 1.00 84.00 91 PRO A C 1
ATOM 749 O O . PRO A 1 91 ? 2.520 -22.890 -9.932 1.00 84.00 91 PRO A O 1
ATOM 752 N N . GLY A 1 92 ? 0.549 -22.105 -9.174 1.00 83.56 92 GLY A N 1
ATOM 753 C CA . GLY A 1 92 ? 0.409 -23.113 -8.129 1.00 83.56 92 GLY A CA 1
ATOM 754 C C . GLY A 1 92 ? 0.045 -24.478 -8.726 1.00 83.56 92 GLY A C 1
ATOM 755 O O . GLY A 1 92 ? -0.401 -24.538 -9.874 1.00 83.56 92 GLY A O 1
ATOM 756 N N . PRO A 1 93 ? 0.224 -25.572 -7.966 1.00 85.06 93 PRO A N 1
ATOM 757 C CA . PRO A 1 93 ? -0.282 -26.876 -8.372 1.00 85.06 93 PRO A CA 1
ATOM 758 C C . PRO A 1 93 ? -1.798 -26.802 -8.581 1.00 85.06 93 PRO A C 1
ATOM 760 O O . PRO A 1 93 ? -2.507 -26.180 -7.787 1.00 85.06 93 PRO A O 1
ATOM 763 N N . ASP A 1 94 ? -2.273 -27.430 -9.654 1.00 82.00 94 ASP A N 1
ATOM 764 C CA . ASP A 1 94 ? -3.701 -27.593 -9.895 1.00 82.00 94 ASP A CA 1
ATOM 765 C C . ASP A 1 94 ? -4.253 -28.598 -8.870 1.00 82.00 94 ASP A C 1
ATOM 767 O O . ASP A 1 94 ? -3.762 -29.724 -8.784 1.00 82.00 94 ASP A O 1
ATOM 771 N N . LEU A 1 95 ? -5.188 -28.153 -8.026 1.00 80.75 95 LEU A N 1
ATOM 772 C CA . LEU A 1 95 ? -5.782 -28.945 -6.935 1.00 80.75 95 LEU A CA 1
ATOM 773 C C . LEU A 1 95 ? -7.243 -29.330 -7.233 1.00 80.75 95 LEU A C 1
ATOM 775 O O . LEU A 1 95 ? -8.004 -29.581 -6.296 1.00 80.75 95 LEU A O 1
ATOM 779 N N . LEU A 1 96 ? -7.640 -29.305 -8.511 1.00 66.19 96 LEU A N 1
ATOM 780 C CA . LEU A 1 96 ? -8.951 -29.764 -8.979 1.00 66.19 96 LEU A CA 1
ATOM 781 C C . LEU A 1 96 ? -9.129 -31.282 -8.846 1.00 66.19 96 LEU A C 1
ATOM 783 O O . LEU A 1 96 ? -8.169 -32.033 -9.134 1.00 66.19 96 LEU A O 1
#

pLDDT: mean 87.78, std 9.0, range [59.81, 97.56]

Foldseek 3Di:
DDPCVVVLVVLVVVVVVVCVVDVVVVVLVVVQVVVCVVVVVDDPDPPPPPDPPDDDWHWDWDQDPVPRHIDIDTCQVDDDPRDGNVNVDDDDDDPD

Sequence (96 aa):
MPDEKRYADKRLCNLEKKFKKNKIFYDEYKLQIANLLQKRYAEPTPGVLTSPRTWYLQHFAVVHPQKGKIRLVFDAAARTAGRSLNDALLPGPDLL

Radius of gyration: 15.67 Å; chains: 1; bounding box: 40×45×35 Å